Protein AF-A0A7C3H4D8-F1 (afdb_monomer)

Solvent-accessible surface area (backbone atoms only — not comparable to full-atom values): 10310 Å² total; per-residue (Å²): 133,86,79,56,62,69,58,54,51,60,65,48,48,57,59,51,50,53,50,53,49,52,60,70,49,48,75,64,67,75,45,87,69,59,72,75,51,67,73,43,58,84,49,48,64,56,55,54,34,52,52,49,30,53,51,19,56,78,72,43,35,39,56,58,28,53,51,31,50,51,50,50,51,48,49,49,46,44,53,57,52,59,70,67,57,92,62,98,51,63,53,67,61,52,50,53,52,58,57,54,47,52,62,52,52,51,52,50,48,67,74,46,79,92,54,45,49,90,36,76,71,29,50,51,50,55,52,50,51,50,49,52,53,47,52,50,55,51,43,60,76,54,74,52,67,70,60,53,47,63,77,61,55,70,88,74,86,56,80,73,65,78,78,53,92,68,87,60,99,80,81,81,132

Structure (mmCIF, N/CA/C/O backbone):
data_AF-A0A7C3H4D8-F1
#
_entry.id   AF-A0A7C3H4D8-F1
#
loop_
_atom_site.group_PDB
_atom_site.id
_atom_site.type_symbol
_atom_site.label_atom_id
_atom_site.label_alt_id
_atom_site.label_comp_id
_atom_site.label_asym_id
_atom_site.label_entity_id
_atom_site.label_seq_id
_atom_site.pdbx_PDB_ins_code
_atom_site.Cartn_x
_atom_site.Cartn_y
_atom_site.Cartn_z
_atom_site.occupancy
_atom_site.B_iso_or_equiv
_atom_site.auth_seq_id
_atom_site.auth_comp_id
_atom_site.auth_asym_id
_atom_site.auth_atom_id
_atom_site.pdbx_PDB_model_num
ATOM 1 N N . MET A 1 1 ? -15.630 2.954 -27.727 1.00 48.38 1 MET A N 1
ATOM 2 C CA . MET A 1 1 ? -14.414 2.255 -27.258 1.00 48.38 1 MET A CA 1
ATOM 3 C C . MET A 1 1 ? -14.491 0.828 -27.783 1.00 48.38 1 MET A C 1
ATOM 5 O O . MET A 1 1 ? -15.296 0.066 -27.272 1.00 48.38 1 MET A O 1
ATOM 9 N N . ASN A 1 2 ? -13.788 0.507 -28.876 1.00 51.34 2 ASN A N 1
ATOM 10 C CA . ASN A 1 2 ? -13.809 -0.843 -29.453 1.00 51.34 2 ASN A CA 1
ATOM 11 C C . ASN A 1 2 ? -12.969 -1.753 -28.550 1.00 51.34 2 ASN A C 1
ATOM 13 O O . ASN A 1 2 ? -11.761 -1.553 -28.426 1.00 51.34 2 ASN A O 1
ATOM 17 N N . LEU A 1 3 ? -13.617 -2.677 -27.845 1.00 63.66 3 LEU A N 1
ATOM 18 C CA . LEU A 1 3 ? -12.939 -3.607 -26.949 1.00 63.66 3 LEU A CA 1
ATOM 19 C C . LEU A 1 3 ? -12.272 -4.698 -27.791 1.00 63.66 3 LEU A C 1
ATOM 21 O O . LEU A 1 3 ? -12.929 -5.611 -28.284 1.00 63.66 3 LEU A O 1
ATOM 25 N N . ASP A 1 4 ? -10.954 -4.597 -27.954 1.00 81.69 4 ASP A N 1
ATOM 26 C CA . ASP A 1 4 ? -10.128 -5.652 -28.542 1.00 81.69 4 ASP A CA 1
ATOM 27 C C . ASP A 1 4 ? -10.126 -6.874 -27.611 1.00 81.69 4 ASP A C 1
ATOM 29 O O . ASP A 1 4 ? -9.346 -6.957 -26.658 1.00 81.69 4 ASP A O 1
ATOM 33 N N . ILE A 1 5 ? -10.991 -7.848 -27.895 1.00 81.81 5 ILE A N 1
ATOM 34 C CA . ILE A 1 5 ? -11.128 -9.093 -27.118 1.00 81.81 5 ILE A CA 1
ATOM 35 C C . ILE A 1 5 ? -9.772 -9.800 -26.961 1.00 81.81 5 ILE A C 1
ATOM 37 O O . ILE A 1 5 ? -9.460 -10.320 -25.894 1.00 81.81 5 ILE A O 1
ATOM 41 N N . ARG A 1 6 ? -8.908 -9.746 -27.984 1.00 80.25 6 ARG A N 1
ATOM 42 C CA . ARG A 1 6 ? -7.550 -10.316 -27.935 1.00 80.25 6 ARG A CA 1
ATOM 43 C C . ARG A 1 6 ? -6.669 -9.666 -26.865 1.00 80.25 6 ARG A C 1
ATOM 45 O O . ARG A 1 6 ? -5.934 -10.376 -26.187 1.00 80.25 6 ARG A O 1
ATOM 52 N N . LYS A 1 7 ? -6.770 -8.344 -26.681 1.00 78.88 7 LYS A N 1
ATOM 53 C CA . LYS A 1 7 ? -6.010 -7.614 -25.652 1.00 78.88 7 LYS A CA 1
ATOM 54 C C . LYS A 1 7 ? -6.513 -7.944 -24.251 1.00 78.88 7 LYS A C 1
ATOM 56 O O . LYS A 1 7 ? -5.702 -8.152 -23.352 1.00 78.88 7 LYS A O 1
ATOM 61 N N . LEU A 1 8 ? -7.832 -8.051 -24.080 1.00 79.38 8 LEU A N 1
ATOM 62 C CA . LEU A 1 8 ? -8.441 -8.492 -22.822 1.00 79.38 8 LEU A CA 1
ATOM 63 C C . LEU A 1 8 ? -7.975 -9.897 -22.441 1.00 79.38 8 LEU A C 1
ATOM 65 O O . LEU A 1 8 ? -7.524 -10.102 -21.320 1.00 79.38 8 LEU A O 1
ATOM 69 N N . VAL A 1 9 ? -8.007 -10.837 -23.389 1.00 82.06 9 VAL A N 1
ATOM 70 C CA . VAL A 1 9 ? -7.523 -12.205 -23.172 1.00 82.06 9 VAL A CA 1
ATOM 71 C C . VAL A 1 9 ? -6.034 -12.202 -22.816 1.00 82.06 9 VAL A C 1
ATOM 73 O O . VAL A 1 9 ? -5.661 -12.805 -21.816 1.00 82.06 9 VAL A O 1
ATOM 76 N N . SER A 1 10 ? -5.186 -11.459 -23.540 1.00 80.50 10 SER A N 1
ATOM 77 C CA . SER A 1 10 ? -3.757 -11.366 -23.196 1.00 80.50 10 SER A CA 1
ATOM 78 C C . SER A 1 10 ? -3.503 -10.763 -21.812 1.00 80.50 10 SER A C 1
ATOM 80 O O . SER A 1 10 ? -2.611 -11.222 -21.103 1.00 80.50 10 SER A O 1
ATOM 82 N N . ALA A 1 11 ? -4.312 -9.784 -21.399 1.00 82.31 11 ALA A N 1
ATOM 83 C CA . ALA A 1 11 ? -4.205 -9.170 -20.080 1.00 82.31 11 ALA A CA 1
ATOM 84 C C . ALA A 1 11 ? -4.682 -10.107 -18.957 1.00 82.31 11 ALA A C 1
ATOM 86 O O . ALA A 1 11 ? -4.203 -9.992 -17.832 1.00 82.31 11 ALA A O 1
ATOM 87 N N . LEU A 1 12 ? -5.591 -11.045 -19.253 1.00 87.25 12 LEU A N 1
ATOM 88 C CA . LEU A 1 12 ? -6.119 -12.013 -18.287 1.00 87.25 12 LEU A CA 1
ATOM 89 C C . LEU A 1 12 ? -5.243 -13.262 -18.132 1.00 87.25 12 LEU A C 1
ATOM 91 O O . LEU A 1 12 ? -5.247 -13.881 -17.068 1.00 87.25 12 LEU A O 1
ATOM 95 N N . ILE A 1 13 ? -4.491 -13.641 -19.170 1.00 90.00 13 ILE A N 1
ATOM 96 C CA . ILE A 1 13 ? -3.637 -14.839 -19.150 1.00 90.00 13 ILE A CA 1
ATOM 97 C C . ILE A 1 13 ? -2.584 -14.740 -18.044 1.00 90.00 13 ILE A C 1
ATOM 99 O O . ILE A 1 13 ? -2.407 -15.679 -17.277 1.00 90.00 13 ILE A O 1
ATOM 103 N N . LEU A 1 14 ? -1.915 -13.593 -17.912 1.00 84.62 14 LEU A N 1
ATOM 104 C CA . LEU A 1 14 ? -0.865 -13.422 -16.908 1.00 84.62 14 LEU A CA 1
ATOM 105 C C . LEU A 1 14 ? -1.372 -13.649 -15.463 1.00 84.62 14 LEU A C 1
ATOM 107 O O . LEU A 1 14 ? -0.813 -14.512 -14.783 1.00 84.62 14 LEU A O 1
ATOM 111 N N . PRO A 1 15 ? -2.425 -12.956 -14.973 1.00 87.00 15 PRO A N 1
ATOM 112 C CA . PRO A 1 15 ? -2.934 -13.178 -13.621 1.00 87.00 15 PRO A CA 1
ATOM 113 C C . PRO A 1 15 ? -3.534 -14.576 -13.432 1.00 87.00 15 PRO A C 1
ATOM 115 O O . PRO A 1 15 ? -3.359 -15.158 -12.366 1.00 87.00 15 PRO A O 1
ATOM 118 N N . THR A 1 16 ? -4.195 -15.154 -14.441 1.00 88.50 16 THR A N 1
ATOM 119 C CA . THR A 1 16 ? -4.754 -16.516 -14.322 1.00 88.50 16 THR A CA 1
ATOM 120 C C . THR A 1 16 ? -3.665 -17.578 -14.209 1.00 88.50 16 THR A C 1
ATOM 122 O O . THR A 1 16 ? -3.759 -18.451 -13.348 1.00 88.50 16 THR A O 1
ATOM 125 N N . VAL A 1 17 ? -2.594 -17.473 -14.999 1.00 91.69 17 VAL A N 1
ATOM 126 C CA . VAL A 1 17 ? -1.432 -18.367 -14.901 1.00 91.69 17 VAL A CA 1
ATOM 127 C C . VAL A 1 17 ? -0.743 -18.213 -13.544 1.00 91.69 17 VAL A C 1
ATOM 129 O O . VAL A 1 17 ? -0.463 -19.216 -12.892 1.00 91.69 17 VAL A O 1
ATOM 132 N N . LEU A 1 18 ? -0.529 -16.981 -13.072 1.00 87.62 18 LEU A N 1
ATOM 133 C CA . LEU A 1 18 ? 0.057 -16.711 -11.751 1.00 87.62 18 LEU A CA 1
ATOM 134 C C . LEU A 1 18 ? -0.775 -17.293 -10.602 1.00 87.62 18 LEU A C 1
ATOM 136 O O . LEU A 1 18 ? -0.214 -17.905 -9.691 1.00 87.62 18 LEU A O 1
ATOM 140 N N . LEU A 1 19 ? -2.102 -17.141 -10.650 1.00 87.75 19 LEU A N 1
ATOM 141 C CA . LEU A 1 19 ? -3.011 -17.697 -9.645 1.00 87.75 19 LEU A CA 1
ATOM 142 C C . LEU A 1 19 ? -3.032 -19.227 -9.694 1.00 87.75 19 LEU A C 1
ATOM 144 O O . LEU A 1 19 ? -2.971 -19.874 -8.650 1.00 87.75 19 LEU A O 1
ATOM 148 N N . SER A 1 20 ? -3.056 -19.809 -10.895 1.00 90.25 20 SER A N 1
ATOM 149 C CA . SER A 1 20 ? -3.020 -21.261 -11.074 1.00 90.25 20 SER A CA 1
ATOM 150 C C . SER A 1 20 ? -1.710 -21.863 -10.569 1.00 90.25 20 SER A C 1
ATOM 152 O O . SER A 1 20 ? -1.730 -22.898 -9.905 1.00 90.25 2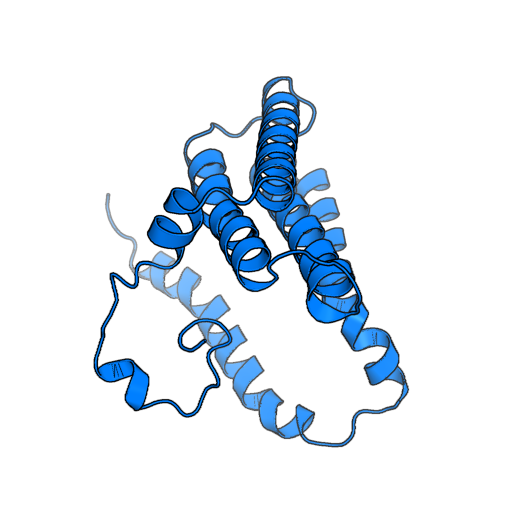0 SER A O 1
ATOM 154 N N . LEU A 1 21 ? -0.574 -21.216 -10.850 1.00 90.06 21 LEU A N 1
ATOM 155 C CA . LEU A 1 21 ? 0.725 -21.623 -10.318 1.00 90.06 21 LEU A CA 1
ATOM 156 C C . LEU A 1 21 ? 0.721 -21.526 -8.795 1.00 90.06 21 LEU A C 1
ATOM 158 O O . LEU A 1 21 ? 1.028 -22.506 -8.128 1.00 90.06 21 LEU A O 1
ATOM 162 N N . SER A 1 22 ? 0.294 -20.391 -8.241 1.00 84.62 22 SER A N 1
ATOM 163 C CA . SER A 1 22 ? 0.198 -20.206 -6.787 1.00 84.62 22 SER A CA 1
ATOM 164 C C . SER A 1 22 ? -0.607 -21.324 -6.122 1.00 84.62 22 SER A C 1
ATOM 166 O O . SER A 1 22 ? -0.138 -21.917 -5.155 1.00 84.62 22 SER A O 1
ATOM 168 N N . TYR A 1 23 ? -1.769 -21.676 -6.684 1.00 86.62 23 TYR A N 1
ATOM 169 C CA . TYR A 1 23 ? -2.596 -22.776 -6.190 1.00 86.62 23 TYR A CA 1
ATOM 170 C C . TYR A 1 23 ? -1.876 -24.131 -6.246 1.00 86.62 23 TYR A C 1
ATOM 172 O O . TYR A 1 23 ? -1.918 -24.893 -5.283 1.00 86.62 23 TYR A O 1
ATOM 180 N N . PHE A 1 24 ? -1.164 -24.416 -7.338 1.00 89.38 24 PHE A N 1
ATOM 181 C CA . PHE A 1 24 ? -0.398 -25.654 -7.494 1.00 89.38 24 PHE A CA 1
ATOM 182 C C . PHE A 1 24 ? 0.745 -25.790 -6.471 1.00 89.38 24 PHE A C 1
ATOM 184 O O . PHE A 1 24 ? 1.071 -26.898 -6.047 1.00 89.38 24 PHE A O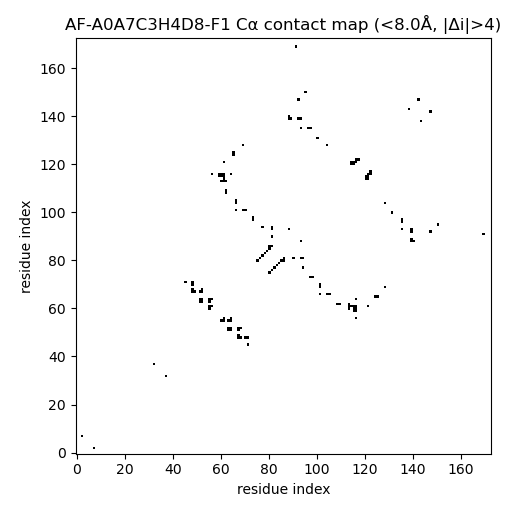 1
ATOM 191 N N . PHE A 1 25 ? 1.337 -24.671 -6.044 1.00 84.25 25 PHE A N 1
ATOM 192 C CA . PHE A 1 25 ? 2.414 -24.642 -5.051 1.00 84.25 25 PHE A CA 1
ATOM 193 C C . PHE A 1 25 ? 1.919 -24.655 -3.589 1.00 84.25 25 PHE A C 1
ATOM 195 O O . PHE A 1 25 ? 2.712 -24.951 -2.694 1.00 84.25 25 PHE A O 1
ATOM 202 N N . LEU A 1 26 ? 0.624 -24.427 -3.320 1.00 80.06 26 LEU A N 1
ATOM 203 C CA . LEU A 1 26 ? 0.059 -24.451 -1.956 1.00 80.06 26 LEU A CA 1
ATOM 204 C C . LEU A 1 26 ? 0.358 -25.736 -1.160 1.00 80.06 26 LEU A C 1
ATOM 206 O O . LEU A 1 26 ? 0.785 -25.619 -0.013 1.00 80.06 26 LEU A O 1
ATOM 210 N N . PRO A 1 27 ? 0.220 -26.958 -1.714 1.00 80.75 27 PRO A N 1
ATOM 211 C CA . PRO A 1 27 ? 0.504 -28.186 -0.966 1.00 80.75 27 PRO A CA 1
ATOM 212 C C . PRO A 1 27 ? 1.979 -28.330 -0.564 1.00 80.75 27 PRO A C 1
ATOM 214 O O . PRO A 1 27 ? 2.315 -29.081 0.349 1.00 80.75 27 PRO A O 1
ATOM 217 N N . GLN A 1 28 ? 2.883 -27.634 -1.259 1.00 74.88 28 GLN A N 1
ATOM 218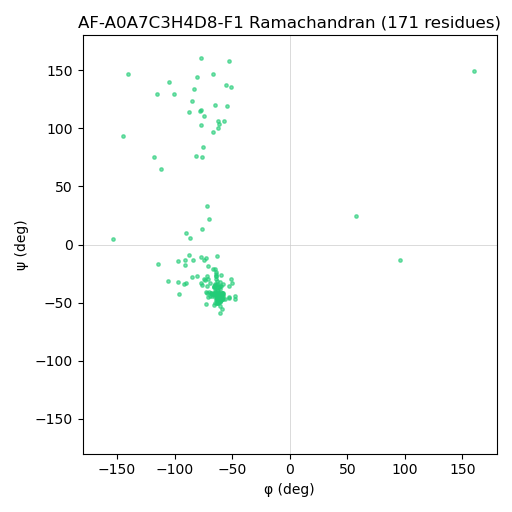 C CA . GLN A 1 28 ? 4.320 -27.678 -0.987 1.00 74.88 28 GLN A CA 1
ATOM 219 C C . GLN A 1 28 ? 4.692 -26.775 0.195 1.00 74.88 28 GLN A C 1
ATOM 221 O O . GLN A 1 28 ? 5.630 -27.096 0.919 1.00 74.88 28 GLN A O 1
ATOM 226 N N . LEU A 1 29 ? 3.907 -25.718 0.440 1.00 67.38 29 LEU A N 1
ATOM 227 C CA . LEU A 1 29 ? 4.018 -24.842 1.612 1.00 67.38 29 LEU A CA 1
ATOM 228 C C . LEU A 1 29 ? 3.560 -25.519 2.914 1.00 67.38 29 LEU A C 1
ATOM 230 O O . LEU A 1 29 ? 3.910 -25.055 3.991 1.00 67.38 29 LEU A O 1
ATOM 234 N N . SER A 1 30 ? 2.794 -26.616 2.842 1.00 67.06 30 SER A N 1
ATOM 235 C CA . SER A 1 30 ? 2.370 -27.384 4.026 1.00 67.06 30 SER A CA 1
ATOM 236 C C . SER A 1 30 ? 3.473 -28.276 4.606 1.00 67.06 30 SER A C 1
ATOM 238 O O . SER A 1 30 ? 3.304 -28.844 5.684 1.00 67.06 30 SER A O 1
ATOM 240 N N . LYS A 1 31 ? 4.593 -28.440 3.894 1.00 77.25 31 LYS A N 1
ATOM 241 C CA . LYS A 1 31 ? 5.770 -29.147 4.407 1.00 77.25 31 LYS A CA 1
ATOM 242 C C . LYS A 1 31 ? 6.559 -28.195 5.309 1.00 77.25 31 LYS A C 1
ATOM 244 O O . LYS A 1 31 ? 6.616 -27.011 4.987 1.00 77.25 31 LYS A O 1
ATOM 249 N N . PRO A 1 32 ? 7.183 -28.682 6.398 1.00 72.31 32 PRO A N 1
ATOM 250 C CA . PRO A 1 32 ? 8.022 -27.839 7.241 1.00 72.31 32 PRO A CA 1
ATOM 251 C C . PRO A 1 32 ? 9.087 -27.182 6.366 1.00 72.31 32 PRO A C 1
ATOM 253 O O . PRO A 1 32 ? 9.842 -27.872 5.670 1.00 72.31 32 PRO A O 1
ATOM 256 N N . LEU A 1 33 ? 9.078 -25.851 6.333 1.00 71.31 33 LEU A N 1
ATOM 257 C CA . LEU A 1 33 ? 10.002 -25.112 5.498 1.00 71.31 33 LEU A CA 1
ATOM 258 C C . LEU A 1 33 ? 11.433 -25.313 6.020 1.00 71.31 33 LEU A C 1
ATOM 260 O O . LEU A 1 33 ? 11.658 -25.446 7.224 1.00 71.31 33 LEU A O 1
ATOM 264 N N . PRO A 1 34 ? 12.433 -25.333 5.126 1.00 79.00 34 PRO A N 1
ATOM 265 C CA . PRO A 1 34 ? 13.821 -25.183 5.524 1.00 79.00 34 PRO A CA 1
ATOM 266 C C . PRO A 1 34 ? 13.979 -23.941 6.407 1.00 79.00 34 PRO A C 1
ATOM 268 O O . PRO A 1 34 ? 13.497 -22.871 6.041 1.00 79.00 34 PRO A O 1
ATOM 271 N N . HIS A 1 35 ? 14.722 -24.055 7.510 1.00 75.12 35 HIS A N 1
ATOM 272 C CA . HIS A 1 35 ? 14.928 -22.970 8.482 1.00 75.12 35 HIS A CA 1
ATOM 273 C C . HIS A 1 35 ? 15.390 -21.640 7.845 1.00 75.12 35 HIS A C 1
ATOM 275 O O . HIS A 1 35 ? 15.056 -20.558 8.319 1.00 75.12 35 HIS A O 1
ATOM 281 N N . ALA A 1 36 ? 16.114 -21.710 6.722 1.00 74.81 36 ALA A N 1
ATOM 282 C CA . ALA A 1 36 ? 16.522 -20.539 5.948 1.00 74.81 36 ALA A CA 1
ATOM 283 C C . ALA A 1 36 ? 15.339 -19.737 5.366 1.00 74.81 36 ALA A C 1
ATOM 285 O O . ALA A 1 36 ? 15.420 -18.515 5.284 1.00 74.81 36 ALA A O 1
ATOM 286 N N . LEU A 1 37 ? 14.248 -20.396 4.960 1.00 77.31 37 LEU A N 1
ATOM 287 C CA . LEU A 1 37 ? 13.069 -19.725 4.407 1.00 77.31 37 LEU A CA 1
ATOM 288 C C . LEU A 1 37 ? 12.205 -19.080 5.495 1.00 77.31 37 LEU A C 1
ATOM 290 O O . LEU A 1 37 ? 11.672 -17.998 5.255 1.00 77.31 37 LEU A O 1
ATOM 294 N N . ASP A 1 38 ? 12.133 -19.672 6.688 1.00 77.12 38 ASP A N 1
ATOM 295 C CA . ASP A 1 38 ? 11.411 -19.089 7.830 1.00 77.12 38 ASP A CA 1
ATOM 296 C C . ASP A 1 38 ? 11.987 -17.728 8.241 1.00 77.12 38 ASP A C 1
ATOM 298 O O . ASP A 1 38 ? 11.243 -16.811 8.584 1.00 77.12 38 ASP A O 1
ATOM 302 N N . LEU A 1 39 ? 13.309 -17.560 8.134 1.00 80.75 39 LEU A N 1
ATOM 303 C CA . LEU A 1 39 ? 13.977 -16.284 8.404 1.00 80.75 39 LEU A CA 1
ATOM 304 C C . LEU A 1 39 ? 13.690 -15.218 7.336 1.00 80.75 39 LEU A C 1
ATOM 306 O O . LEU A 1 39 ? 13.709 -14.030 7.643 1.00 80.75 39 LEU A O 1
ATOM 310 N N . ILE A 1 40 ? 13.444 -15.618 6.086 1.00 81.50 40 ILE A N 1
ATOM 311 C CA . ILE A 1 40 ? 13.303 -14.701 4.941 1.00 81.50 40 ILE A CA 1
ATOM 312 C C . ILE A 1 40 ? 11.843 -14.300 4.711 1.00 81.50 40 ILE A C 1
ATOM 314 O O . ILE A 1 40 ? 11.572 -13.169 4.302 1.00 81.50 40 ILE A O 1
ATOM 318 N N . LEU A 1 41 ? 10.900 -15.204 4.981 1.00 81.62 41 LEU A N 1
ATOM 319 C CA . LEU A 1 41 ? 9.467 -15.025 4.737 1.00 81.62 41 LEU A CA 1
ATOM 320 C C . LEU A 1 41 ? 8.898 -13.684 5.242 1.00 81.62 41 LEU A C 1
ATOM 322 O O . LEU A 1 41 ? 8.229 -13.009 4.455 1.00 81.62 41 LEU A O 1
ATOM 326 N N . PRO A 1 42 ? 9.192 -13.225 6.476 1.00 81.62 42 PRO A N 1
ATOM 327 C CA . PRO A 1 42 ? 8.682 -11.946 6.982 1.00 81.62 42 PRO A CA 1
ATOM 328 C C . PRO A 1 42 ? 9.181 -10.721 6.200 1.00 81.62 42 PRO A C 1
ATOM 330 O O . PRO A 1 42 ? 8.517 -9.680 6.174 1.00 81.62 42 PRO A O 1
ATOM 333 N N . TYR A 1 43 ? 10.347 -10.836 5.555 1.00 84.88 43 TYR A N 1
ATOM 334 C CA . TYR A 1 43 ? 10.989 -9.760 4.796 1.00 84.88 43 TYR A CA 1
ATOM 335 C C . TYR A 1 43 ? 10.596 -9.737 3.317 1.00 84.88 43 TYR A C 1
ATOM 337 O O . TYR A 1 43 ? 10.837 -8.745 2.628 1.00 84.88 43 TYR A O 1
ATOM 345 N N . LEU A 1 44 ? 9.963 -10.798 2.819 1.00 86.62 44 LEU A N 1
ATOM 346 C CA . LEU A 1 44 ? 9.603 -10.943 1.411 1.00 86.62 44 LEU A CA 1
ATOM 347 C C . LEU A 1 44 ? 8.707 -9.797 0.890 1.00 86.62 44 LEU A C 1
ATOM 349 O O . LEU A 1 44 ? 9.009 -9.265 -0.183 1.00 86.62 44 LEU A O 1
ATOM 353 N N . PRO A 1 45 ? 7.690 -9.313 1.636 1.00 88.44 45 PRO A N 1
ATOM 354 C CA . PRO A 1 45 ? 6.906 -8.149 1.217 1.00 88.44 45 PRO A CA 1
ATOM 355 C C . PRO A 1 45 ? 7.751 -6.880 1.053 1.00 88.44 45 PRO A C 1
ATOM 357 O O . PRO A 1 45 ? 7.561 -6.140 0.090 1.00 88.44 45 PRO A O 1
ATOM 360 N N . PHE A 1 46 ? 8.738 -6.653 1.927 1.00 88.38 46 PHE A N 1
ATOM 361 C CA . PHE A 1 46 ? 9.640 -5.504 1.806 1.00 88.38 46 PHE A CA 1
ATOM 362 C C . PHE A 1 46 ? 10.492 -5.574 0.544 1.00 88.38 46 PHE A C 1
ATOM 364 O O . PHE A 1 46 ? 10.656 -4.562 -0.132 1.00 88.38 46 PHE A O 1
ATOM 371 N N . ILE A 1 47 ? 10.994 -6.761 0.192 1.00 89.75 47 ILE A N 1
ATOM 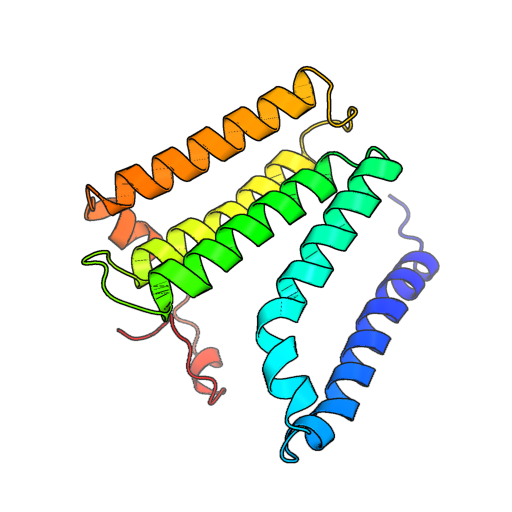372 C CA . ILE A 1 47 ? 11.759 -6.958 -1.045 1.00 89.75 47 ILE A CA 1
ATOM 373 C C . ILE A 1 47 ? 10.889 -6.595 -2.256 1.00 89.75 47 ILE A C 1
ATOM 375 O O . ILE A 1 47 ? 11.334 -5.853 -3.133 1.00 89.75 47 ILE A O 1
ATOM 379 N N . ILE A 1 48 ? 9.631 -7.042 -2.287 1.00 91.00 48 ILE A N 1
ATOM 380 C CA . ILE A 1 48 ? 8.690 -6.723 -3.372 1.00 91.00 48 ILE A CA 1
ATOM 381 C C . ILE A 1 48 ? 8.402 -5.218 -3.434 1.00 91.00 48 ILE A C 1
ATOM 383 O O . ILE A 1 48 ? 8.442 -4.626 -4.511 1.00 91.00 48 ILE A O 1
ATOM 387 N N . PHE A 1 49 ? 8.137 -4.568 -2.300 1.00 92.06 49 PHE A N 1
ATOM 388 C CA . PHE A 1 49 ? 7.817 -3.141 -2.307 1.00 92.06 49 PHE A CA 1
ATOM 389 C C . PHE A 1 49 ? 9.016 -2.275 -2.689 1.00 92.06 49 PHE A C 1
ATOM 391 O O . PHE A 1 49 ? 8.867 -1.355 -3.491 1.00 92.06 49 PHE A O 1
ATOM 398 N N . ILE A 1 50 ? 10.211 -2.584 -2.180 1.00 91.62 50 ILE A N 1
ATOM 399 C CA . ILE A 1 50 ? 11.439 -1.848 -2.508 1.00 91.62 50 ILE A CA 1
ATOM 400 C C . ILE A 1 50 ? 11.788 -2.028 -3.986 1.00 91.62 50 ILE A C 1
ATOM 402 O O . ILE A 1 50 ? 12.075 -1.049 -4.672 1.00 91.62 50 ILE A O 1
ATOM 406 N N . THR A 1 51 ? 11.723 -3.255 -4.506 1.00 92.75 51 THR A N 1
ATOM 407 C CA . THR A 1 51 ? 11.963 -3.501 -5.937 1.00 92.75 51 THR A CA 1
ATOM 408 C C . THR A 1 51 ? 10.937 -2.772 -6.801 1.00 92.75 51 THR A C 1
ATOM 410 O O . THR A 1 51 ? 11.327 -2.098 -7.752 1.00 92.75 51 THR A O 1
ATOM 413 N N . GLY A 1 52 ? 9.654 -2.801 -6.426 1.00 91.25 52 GLY A N 1
ATOM 414 C CA . GLY A 1 52 ? 8.591 -2.039 -7.080 1.00 91.25 52 GLY A CA 1
ATOM 415 C C . GLY A 1 52 ? 8.841 -0.529 -7.078 1.00 91.25 52 GLY A C 1
ATOM 416 O O . GLY A 1 52 ? 8.676 0.123 -8.111 1.00 91.25 52 GLY A O 1
ATOM 417 N N . MET A 1 53 ? 9.308 0.035 -5.961 1.00 90.31 53 MET A N 1
ATOM 418 C CA . MET A 1 53 ? 9.702 1.445 -5.867 1.00 90.31 53 MET A CA 1
ATOM 419 C C . MET A 1 53 ? 10.879 1.787 -6.777 1.00 90.31 53 MET A C 1
ATOM 421 O O . MET A 1 53 ? 10.806 2.778 -7.498 1.00 90.31 53 MET A O 1
ATOM 425 N N . ILE A 1 54 ? 11.947 0.982 -6.762 1.00 91.94 54 ILE A N 1
ATOM 426 C CA . ILE A 1 54 ? 13.135 1.194 -7.604 1.00 91.94 54 ILE A CA 1
ATOM 427 C C . ILE A 1 54 ? 12.739 1.161 -9.080 1.00 91.94 54 ILE A C 1
ATOM 429 O O . ILE A 1 54 ? 13.111 2.048 -9.844 1.00 91.94 54 ILE A O 1
ATOM 433 N N . LEU A 1 55 ? 11.935 0.174 -9.476 1.00 90.00 55 LEU A N 1
ATOM 434 C CA . LEU A 1 55 ? 11.462 0.043 -10.849 1.00 90.00 55 LEU A CA 1
ATOM 435 C C . LEU A 1 55 ? 10.596 1.243 -11.250 1.00 90.00 55 LEU A C 1
ATOM 437 O O . LEU A 1 55 ? 10.821 1.857 -12.291 1.00 90.00 55 LEU A O 1
ATOM 441 N N . SER A 1 56 ? 9.666 1.636 -10.378 1.00 88.94 56 SER A N 1
ATOM 442 C CA . SER A 1 56 ? 8.822 2.817 -10.583 1.00 88.94 56 SER A CA 1
ATOM 443 C C . SER A 1 56 ? 9.655 4.094 -10.703 1.00 88.94 56 SER A C 1
ATOM 445 O O . SER A 1 56 ? 9.331 4.970 -11.500 1.00 88.94 56 SER A O 1
ATOM 447 N N . TRP A 1 57 ? 10.753 4.192 -9.950 1.00 86.56 57 TRP A N 1
ATOM 448 C CA . TRP A 1 57 ? 11.690 5.306 -10.026 1.00 86.56 57 TRP A CA 1
ATOM 449 C C . TRP A 1 57 ? 12.404 5.371 -11.376 1.00 86.56 57 TRP A C 1
ATOM 451 O O . TRP A 1 57 ? 12.381 6.414 -12.027 1.00 86.56 57 TRP A O 1
ATOM 461 N N . ILE A 1 58 ? 12.973 4.250 -11.828 1.00 87.94 58 ILE A N 1
ATOM 462 C CA . ILE A 1 58 ? 13.691 4.144 -13.109 1.00 87.94 58 ILE A CA 1
ATOM 463 C C . ILE A 1 58 ? 12.776 4.518 -14.281 1.00 87.94 58 ILE A C 1
ATOM 465 O O . ILE A 1 58 ? 13.160 5.286 -15.164 1.00 87.94 58 ILE A O 1
ATOM 469 N N . PHE A 1 59 ? 11.537 4.031 -14.267 1.00 85.75 59 PHE A N 1
ATOM 470 C CA . PHE A 1 59 ? 10.564 4.303 -15.322 1.00 85.75 59 PHE A CA 1
ATOM 471 C C . PHE A 1 59 ? 9.766 5.605 -15.121 1.00 85.75 59 PHE A C 1
ATOM 473 O O . PHE A 1 59 ? 8.873 5.901 -15.908 1.00 85.75 59 PHE A O 1
ATOM 480 N N . HIS A 1 60 ? 10.091 6.414 -14.103 1.00 81.75 60 HIS A N 1
ATOM 481 C CA . HIS A 1 60 ? 9.416 7.686 -13.792 1.00 81.75 60 HIS A CA 1
ATOM 482 C C . HIS A 1 60 ? 7.899 7.553 -13.536 1.00 81.75 60 HIS A C 1
ATOM 484 O O . HIS A 1 60 ? 7.129 8.515 -13.643 1.00 81.75 60 HIS A O 1
ATOM 490 N N . HIS A 1 61 ? 7.490 6.361 -13.119 1.00 83.06 61 HIS A N 1
ATOM 491 C CA . HIS A 1 61 ? 6.134 5.925 -12.831 1.00 83.06 61 HIS A CA 1
ATOM 492 C C . HIS A 1 61 ? 5.709 6.387 -11.426 1.00 83.06 61 HIS A C 1
ATOM 494 O O . HIS A 1 61 ? 5.702 5.653 -10.437 1.00 83.06 61 HIS A O 1
ATOM 500 N N . SER A 1 62 ? 5.381 7.681 -11.315 1.00 81.62 62 SER A N 1
ATOM 501 C CA . SER A 1 62 ? 5.049 8.319 -10.030 1.00 81.62 62 SER A CA 1
ATOM 502 C C . SER A 1 62 ? 3.790 7.774 -9.358 1.00 81.62 62 SER A C 1
ATOM 504 O O . SER A 1 62 ? 3.650 7.911 -8.141 1.00 81.62 62 SER A O 1
ATOM 506 N N . ARG A 1 63 ? 2.872 7.176 -10.121 1.00 82.75 63 ARG A N 1
ATOM 507 C CA . ARG A 1 63 ? 1.635 6.597 -9.584 1.00 82.75 63 ARG A CA 1
ATOM 508 C C . ARG A 1 63 ? 1.944 5.315 -8.823 1.00 82.75 63 ARG A C 1
ATOM 510 O O . ARG A 1 63 ? 1.563 5.192 -7.664 1.00 82.75 63 ARG A O 1
ATOM 517 N N . GLU A 1 64 ? 2.675 4.409 -9.459 1.00 87.31 64 GLU A N 1
ATOM 518 C CA . GLU A 1 64 ? 3.089 3.128 -8.901 1.00 87.31 64 GLU A CA 1
ATOM 519 C C . GLU A 1 64 ? 4.003 3.325 -7.693 1.00 87.31 64 GLU A C 1
ATOM 521 O O . GLU A 1 64 ? 3.781 2.706 -6.656 1.00 87.31 64 GLU A O 1
ATOM 526 N N . PHE A 1 65 ? 4.949 4.269 -7.771 1.00 88.38 65 PHE A N 1
ATOM 527 C CA . PHE A 1 65 ? 5.823 4.596 -6.643 1.00 88.38 65 PHE A CA 1
ATOM 528 C C . PHE A 1 65 ? 5.028 4.981 -5.387 1.00 88.38 65 PHE A C 1
ATOM 530 O O . PHE A 1 65 ? 5.297 4.477 -4.298 1.00 88.38 65 PHE A O 1
ATOM 537 N N . ASN A 1 66 ? 4.023 5.851 -5.536 1.00 86.38 66 ASN A N 1
ATOM 538 C CA . ASN A 1 66 ? 3.195 6.304 -4.418 1.00 86.38 66 ASN A CA 1
ATOM 539 C C . ASN A 1 66 ? 2.366 5.154 -3.815 1.00 86.38 66 ASN A C 1
ATOM 541 O O . ASN A 1 66 ? 2.199 5.075 -2.601 1.00 86.38 66 ASN A O 1
ATOM 545 N N . LEU A 1 67 ? 1.885 4.230 -4.655 1.00 89.75 67 LEU A N 1
ATOM 546 C CA . LEU A 1 67 ? 1.168 3.038 -4.199 1.00 89.75 67 LEU A CA 1
ATOM 547 C C . LEU A 1 67 ? 2.083 2.071 -3.443 1.00 89.75 67 LEU A C 1
ATOM 549 O O . LEU A 1 67 ? 1.699 1.601 -2.375 1.00 89.75 67 LEU A O 1
ATOM 553 N N . PHE A 1 68 ? 3.296 1.811 -3.940 1.00 91.38 68 PHE A N 1
ATOM 554 C CA . PHE A 1 68 ? 4.269 0.994 -3.212 1.00 91.38 68 PHE A CA 1
ATOM 555 C C . PHE A 1 68 ? 4.676 1.642 -1.886 1.00 91.38 68 PHE A C 1
ATOM 557 O O . PHE A 1 68 ? 4.823 0.943 -0.890 1.00 91.38 68 PHE A O 1
ATOM 564 N N . LEU A 1 69 ? 4.800 2.972 -1.838 1.00 90.69 69 LEU A N 1
ATOM 565 C CA . LEU A 1 69 ? 5.078 3.707 -0.602 1.00 90.69 69 LEU A CA 1
ATOM 566 C C . LEU A 1 69 ? 3.960 3.567 0.419 1.00 90.69 69 LEU A C 1
ATOM 568 O O . LEU A 1 69 ? 4.230 3.231 1.572 1.00 90.69 69 LEU A O 1
ATOM 572 N N . LEU A 1 70 ? 2.715 3.736 -0.015 1.00 91.56 70 LEU A N 1
ATOM 573 C CA . LEU A 1 70 ? 1.560 3.501 0.836 1.00 91.56 70 LEU A CA 1
ATOM 574 C C . LEU A 1 70 ? 1.527 2.057 1.360 1.00 91.56 70 LEU A C 1
ATOM 576 O O . LEU A 1 70 ? 1.346 1.853 2.557 1.00 91.56 70 LEU A O 1
ATOM 580 N N . LEU A 1 71 ? 1.734 1.064 0.490 1.00 91.25 71 LEU A N 1
ATOM 581 C CA . LEU A 1 71 ? 1.733 -0.354 0.865 1.00 91.25 71 LEU A CA 1
ATOM 582 C C . LEU A 1 71 ? 2.830 -0.689 1.879 1.00 91.25 71 LEU A C 1
ATOM 584 O O . LEU A 1 71 ? 2.559 -1.397 2.846 1.00 91.25 71 LEU A O 1
ATOM 588 N N . THR A 1 72 ? 4.034 -0.137 1.712 1.00 91.75 72 THR A N 1
ATOM 589 C CA . THR A 1 72 ? 5.122 -0.286 2.688 1.00 91.75 72 THR A CA 1
ATOM 590 C C . THR A 1 72 ? 4.725 0.270 4.050 1.00 91.75 72 THR A C 1
ATOM 592 O O . THR A 1 72 ? 4.928 -0.398 5.061 1.00 91.75 72 THR A O 1
ATOM 595 N N . ILE A 1 73 ? 4.136 1.469 4.092 1.00 90.25 73 ILE A N 1
ATOM 596 C CA . ILE A 1 73 ? 3.712 2.099 5.349 1.00 90.25 73 ILE A CA 1
ATOM 597 C C . ILE A 1 73 ? 2.619 1.267 6.016 1.00 90.25 73 ILE A C 1
ATOM 599 O O . ILE A 1 73 ? 2.748 0.940 7.191 1.00 90.25 73 ILE A O 1
ATOM 603 N N . ILE A 1 74 ? 1.596 0.857 5.263 1.00 89.69 74 ILE A N 1
ATOM 604 C CA . ILE A 1 74 ? 0.514 0.003 5.764 1.00 89.69 74 ILE A CA 1
ATOM 605 C C . ILE A 1 74 ? 1.084 -1.306 6.318 1.00 89.69 74 ILE A C 1
ATOM 607 O O . ILE A 1 74 ? 0.741 -1.689 7.431 1.00 89.69 74 ILE A O 1
ATOM 611 N N . TYR A 1 75 ? 1.989 -1.971 5.597 1.00 89.00 75 TYR A N 1
ATOM 612 C CA . TYR A 1 75 ? 2.590 -3.224 6.055 1.00 89.00 75 TYR A CA 1
ATOM 613 C C . TYR A 1 75 ? 3.407 -3.047 7.340 1.00 89.00 75 TYR A C 1
ATOM 615 O O . TYR A 1 75 ? 3.263 -3.847 8.260 1.00 89.00 75 TYR A O 1
ATOM 623 N N . ILE A 1 76 ? 4.209 -1.980 7.446 1.00 87.56 76 ILE A N 1
ATOM 624 C CA . ILE A 1 76 ? 4.943 -1.654 8.680 1.00 87.56 76 ILE A CA 1
ATOM 625 C C . ILE A 1 76 ? 3.967 -1.386 9.827 1.00 87.56 76 ILE A C 1
ATOM 627 O O . ILE A 1 76 ? 4.165 -1.908 10.923 1.00 87.56 76 ILE A O 1
ATOM 631 N N . SER A 1 77 ? 2.917 -0.597 9.583 1.00 84.12 77 SER A N 1
ATOM 632 C CA . SER A 1 77 ? 1.883 -0.296 10.573 1.00 84.12 77 SER A CA 1
ATOM 633 C C . SER A 1 77 ? 1.179 -1.564 11.054 1.00 84.12 77 SER A C 1
ATOM 635 O O . SER A 1 77 ? 1.065 -1.771 12.258 1.00 84.12 77 SER A O 1
ATOM 637 N N . LEU A 1 78 ? 0.771 -2.458 10.152 1.00 83.19 78 LEU A N 1
ATOM 638 C CA . LEU A 1 78 ? 0.131 -3.715 10.540 1.00 83.19 78 LEU A CA 1
ATOM 639 C C . LEU A 1 78 ? 1.097 -4.630 11.293 1.00 83.19 78 LEU A C 1
ATOM 641 O O . LEU A 1 78 ? 0.785 -5.068 12.397 1.00 83.19 78 LEU A O 1
ATOM 645 N N . SER A 1 79 ? 2.273 -4.883 10.716 1.00 81.50 79 SER A N 1
ATOM 646 C CA . SER A 1 79 ? 3.242 -5.827 11.266 1.00 81.50 79 SER A CA 1
ATOM 647 C C . SER A 1 79 ? 3.757 -5.378 12.627 1.00 81.50 79 SER A C 1
ATOM 649 O O . SER A 1 79 ? 3.706 -6.172 13.551 1.00 81.50 79 SER A O 1
ATOM 651 N N . LYS A 1 80 ? 4.213 -4.128 12.779 1.00 77.44 80 LYS A N 1
ATOM 652 C CA . LYS A 1 80 ? 4.874 -3.678 14.016 1.00 77.44 80 LYS A CA 1
ATOM 653 C C . LYS A 1 80 ? 3.932 -3.095 15.061 1.00 77.44 80 LYS A C 1
ATOM 655 O O . LYS A 1 80 ? 4.219 -3.205 16.245 1.00 77.44 80 LYS A O 1
ATOM 660 N N . TYR A 1 81 ? 2.855 -2.430 14.642 1.00 70.94 81 TYR A N 1
ATOM 661 C CA . TYR A 1 81 ? 2.020 -1.651 15.563 1.00 70.94 81 TYR A CA 1
ATOM 662 C C . TYR A 1 81 ? 0.684 -2.322 15.887 1.00 70.94 81 TYR A C 1
ATOM 664 O O . TYR A 1 81 ? 0.177 -2.138 16.990 1.00 70.94 81 TYR A O 1
ATOM 672 N N . ILE A 1 82 ? 0.108 -3.086 14.952 1.00 72.81 82 ILE A N 1
ATOM 673 C CA . ILE A 1 82 ? -1.202 -3.728 15.145 1.00 72.81 82 ILE A CA 1
ATOM 674 C C . ILE A 1 82 ? -1.045 -5.176 15.628 1.00 72.81 82 ILE A C 1
ATOM 676 O O . ILE A 1 82 ? -1.783 -5.593 16.517 1.00 72.81 82 ILE A O 1
ATOM 680 N N . TRP A 1 83 ? -0.109 -5.944 15.061 1.00 70.56 83 TRP A N 1
ATOM 681 C CA . TRP A 1 83 ? 0.019 -7.379 15.348 1.00 70.56 83 TRP A CA 1
ATOM 682 C C . TRP A 1 83 ? 1.066 -7.731 16.411 1.00 70.56 83 TRP A C 1
ATOM 684 O O . TRP A 1 83 ? 0.855 -8.699 17.136 1.00 70.56 83 TRP A O 1
ATOM 694 N N . ASP A 1 84 ? 2.159 -6.969 16.528 1.00 65.31 84 ASP A N 1
ATOM 695 C CA . ASP A 1 84 ? 3.342 -7.425 17.277 1.00 65.31 84 ASP A CA 1
ATOM 696 C C . ASP A 1 84 ? 3.453 -6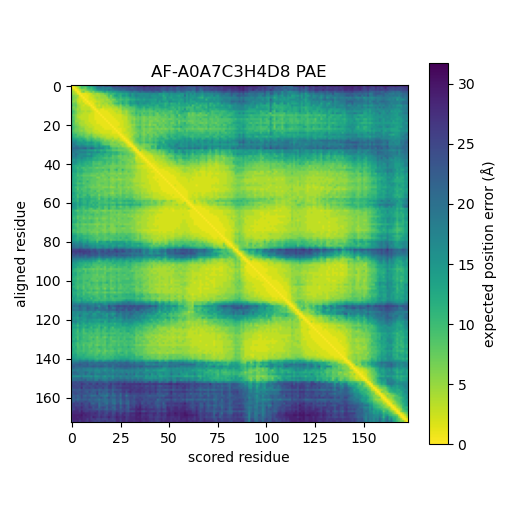.938 18.733 1.00 65.31 84 ASP A C 1
ATOM 698 O O . ASP A 1 84 ? 4.239 -7.542 19.443 1.00 65.31 84 ASP A O 1
ATOM 702 N N . THR A 1 85 ? 2.705 -5.925 19.230 1.00 53.25 85 THR A N 1
ATOM 703 C CA . THR A 1 85 ? 2.395 -5.682 20.680 1.00 53.25 85 THR A CA 1
ATOM 704 C C . THR A 1 85 ? 1.943 -4.247 21.032 1.00 53.25 85 THR A C 1
ATOM 706 O O . THR A 1 85 ? 2.437 -3.253 20.509 1.00 53.25 85 THR A O 1
ATOM 709 N N . GLY A 1 86 ? 1.087 -4.136 22.063 1.00 53.47 86 GLY A N 1
ATOM 710 C CA . GLY A 1 86 ? 1.278 -3.176 23.171 1.00 53.47 86 GLY A CA 1
ATOM 711 C C . GLY A 1 86 ? 0.582 -1.810 23.126 1.00 53.47 86 GLY A C 1
ATOM 712 O O . GLY A 1 86 ? 0.518 -1.140 24.159 1.00 53.47 86 GLY A O 1
ATOM 713 N N . LEU A 1 87 ? 0.036 -1.376 21.991 1.00 53.62 87 LEU A N 1
ATOM 714 C CA . LEU A 1 87 ? -0.649 -0.082 21.920 1.00 53.62 87 LEU A CA 1
ATOM 715 C C . LEU A 1 87 ? -2.101 -0.169 22.409 1.00 53.62 87 LEU A C 1
ATOM 717 O O . LEU A 1 87 ? -2.860 -1.032 21.980 1.00 53.62 87 LEU A O 1
ATOM 721 N N . LYS A 1 88 ? -2.516 0.783 23.260 1.00 59.78 88 LYS A N 1
ATOM 722 C CA . LYS A 1 88 ? -3.919 1.003 23.687 1.00 59.78 88 LYS A CA 1
ATOM 723 C C . LYS A 1 88 ? -4.787 1.597 22.566 1.00 59.78 88 LYS A C 1
ATOM 725 O O . LYS A 1 88 ? -5.646 2.437 22.816 1.00 59.78 88 LYS A O 1
ATOM 730 N N . VAL A 1 89 ? -4.506 1.237 21.323 1.00 64.69 89 VAL A N 1
ATOM 731 C CA . VAL A 1 89 ? -5.203 1.756 20.153 1.00 64.69 89 VAL A CA 1
ATOM 732 C C . VAL A 1 89 ? -6.138 0.666 19.657 1.00 64.69 89 VAL A C 1
ATOM 734 O O . VAL A 1 89 ? -5.788 -0.512 19.664 1.00 64.69 89 VAL A O 1
ATOM 737 N N . ASP A 1 90 ? -7.337 1.062 19.244 1.00 74.81 90 ASP A N 1
ATOM 738 C CA . ASP A 1 90 ? -8.308 0.163 18.634 1.00 74.81 90 ASP A CA 1
ATOM 739 C C . ASP A 1 90 ? -7.734 -0.396 17.319 1.00 74.81 90 ASP A C 1
ATOM 741 O O . ASP A 1 90 ? -7.697 0.279 16.286 1.00 74.81 90 ASP A O 1
ATOM 745 N N . SER A 1 91 ? -7.229 -1.629 17.384 1.00 74.81 91 SER A N 1
ATOM 746 C CA . SER A 1 91 ? -6.566 -2.329 16.281 1.00 74.81 91 SER A CA 1
ATOM 747 C C . SER A 1 91 ? -7.486 -2.508 15.074 1.00 74.81 91 SER A C 1
ATOM 749 O O . SER A 1 91 ? -7.025 -2.446 13.932 1.00 74.81 91 SER A O 1
ATOM 751 N N . GLN A 1 92 ? -8.790 -2.663 15.312 1.00 74.69 92 GLN A N 1
ATOM 752 C CA . GLN A 1 92 ? -9.799 -2.796 14.268 1.00 74.69 92 GLN A CA 1
ATOM 753 C C . GLN A 1 92 ? -10.012 -1.467 13.543 1.00 74.69 92 GLN A C 1
ATOM 755 O O . GLN A 1 92 ? -10.019 -1.427 12.311 1.00 74.69 92 GLN A O 1
ATOM 760 N N . LEU A 1 93 ? -10.126 -0.367 14.290 1.00 76.81 93 LEU A N 1
ATOM 761 C CA . LEU A 1 93 ? -10.259 0.967 13.705 1.00 76.81 93 LEU A CA 1
ATOM 762 C C . LEU A 1 93 ? -8.994 1.372 12.930 1.00 76.81 93 LEU A C 1
ATOM 764 O O . LEU A 1 93 ? -9.100 1.900 11.823 1.00 76.81 93 LEU A O 1
ATOM 768 N N . ALA A 1 94 ? -7.805 1.056 13.456 1.00 80.38 94 ALA A N 1
ATOM 769 C CA . ALA A 1 94 ? -6.528 1.280 12.773 1.00 80.38 94 ALA A CA 1
ATOM 770 C C . ALA A 1 94 ? -6.451 0.530 11.444 1.00 80.38 94 ALA A C 1
ATOM 772 O O . ALA A 1 94 ? -6.110 1.116 10.414 1.00 80.38 94 ALA A O 1
ATOM 773 N N . TYR A 1 95 ? -6.812 -0.753 11.454 1.00 81.38 95 TYR A N 1
ATOM 774 C CA . TYR A 1 95 ? -6.838 -1.570 10.250 1.00 81.38 95 TYR A CA 1
ATOM 775 C C . TYR A 1 95 ? -7.816 -1.006 9.208 1.00 81.38 95 TYR A C 1
ATOM 777 O O . TYR A 1 95 ? -7.437 -0.814 8.053 1.00 81.38 95 TYR A O 1
ATOM 785 N N . LEU A 1 96 ? -9.053 -0.694 9.614 1.00 82.19 96 LEU A N 1
ATOM 786 C CA . LEU A 1 96 ? -10.089 -0.158 8.725 1.00 82.19 96 LEU A CA 1
ATOM 787 C C . LEU A 1 96 ? -9.665 1.154 8.067 1.00 82.19 96 LEU A C 1
ATOM 789 O O . LEU A 1 96 ? -9.813 1.310 6.854 1.00 82.19 96 LEU A O 1
ATOM 793 N N . LEU A 1 97 ? -9.106 2.074 8.856 1.00 83.88 97 LEU A N 1
ATOM 794 C CA . LEU A 1 97 ? -8.602 3.339 8.342 1.00 83.88 97 LEU A CA 1
ATOM 795 C C . LEU A 1 97 ? -7.495 3.104 7.318 1.00 83.88 97 LEU A C 1
ATOM 797 O O . LEU A 1 97 ? -7.626 3.583 6.197 1.00 83.88 97 LEU A O 1
ATOM 801 N N . LEU A 1 98 ? -6.459 2.330 7.664 1.00 86.56 98 LEU A N 1
ATOM 802 C CA . LEU A 1 98 ? -5.315 2.061 6.785 1.00 86.56 98 LEU A CA 1
ATOM 803 C C . LEU A 1 98 ? -5.728 1.398 5.467 1.00 86.56 98 LEU A C 1
ATOM 805 O O . LEU A 1 98 ? -5.274 1.814 4.400 1.00 86.56 98 LEU A O 1
ATOM 809 N N . VAL A 1 99 ? -6.620 0.408 5.520 1.00 85.75 99 VAL A N 1
ATOM 810 C CA . VAL A 1 99 ? -7.121 -0.267 4.316 1.00 85.75 99 VAL A CA 1
ATOM 811 C C . VAL A 1 99 ? -7.944 0.682 3.448 1.00 8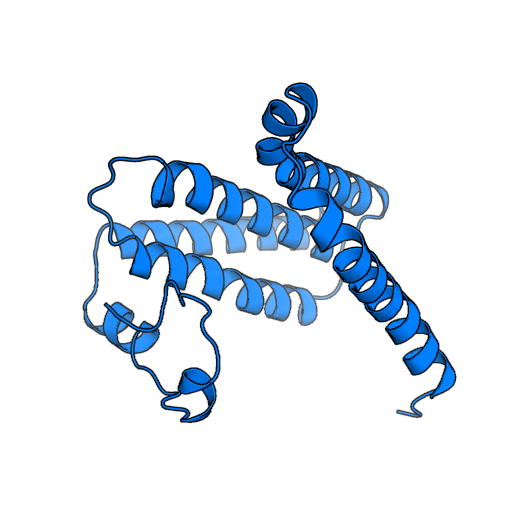5.75 99 VAL A C 1
ATOM 813 O O . VAL A 1 99 ? -7.817 0.630 2.226 1.00 85.75 99 VAL A O 1
ATOM 816 N N . ALA A 1 100 ? -8.718 1.598 4.039 1.00 85.50 100 ALA A N 1
ATOM 817 C CA . ALA A 1 100 ? -9.472 2.597 3.285 1.00 85.50 100 ALA A CA 1
ATOM 818 C C . ALA A 1 100 ? -8.570 3.577 2.505 1.00 85.50 100 ALA A C 1
ATOM 820 O O . ALA A 1 100 ? -8.981 4.053 1.443 1.00 85.50 100 ALA A O 1
ATOM 821 N N . LEU A 1 101 ? -7.325 3.837 2.941 1.00 87.50 101 LEU A N 1
ATOM 822 C CA . LEU A 1 101 ? -6.393 4.671 2.161 1.00 87.50 101 LEU A CA 1
ATOM 823 C C . LEU A 1 101 ? -6.030 4.044 0.814 1.00 87.50 101 LEU A C 1
ATOM 825 O O . LEU A 1 101 ? -5.742 4.792 -0.120 1.00 87.50 101 LEU A O 1
ATOM 829 N N . VAL A 1 102 ? -6.020 2.714 0.689 1.00 87.75 102 VAL A N 1
ATOM 830 C CA . VAL A 1 102 ? -5.602 2.025 -0.543 1.00 87.75 102 VAL A CA 1
ATOM 831 C C . VAL A 1 102 ? -6.486 2.401 -1.741 1.00 87.75 102 VAL A C 1
ATOM 833 O O . VAL A 1 102 ? -5.949 2.952 -2.708 1.00 87.75 102 VAL A O 1
ATOM 836 N N . PRO A 1 103 ? -7.820 2.186 -1.717 1.00 87.06 103 PRO A N 1
ATOM 837 C CA . PRO A 1 103 ? -8.684 2.564 -2.832 1.00 87.06 103 PRO A CA 1
ATOM 838 C C . PRO A 1 103 ? -8.722 4.081 -3.051 1.00 87.06 103 PRO A C 1
ATOM 840 O O . PRO A 1 103 ? -8.771 4.520 -4.199 1.00 87.06 103 PRO A O 1
ATOM 843 N N . ILE A 1 104 ? -8.632 4.892 -1.988 1.00 87.31 104 ILE A N 1
ATOM 844 C CA . ILE A 1 104 ? -8.601 6.359 -2.098 1.00 87.31 104 ILE A CA 1
ATOM 845 C C . ILE A 1 104 ? -7.356 6.811 -2.868 1.00 87.31 104 ILE A C 1
ATOM 847 O O . ILE A 1 104 ? -7.462 7.566 -3.834 1.00 87.31 104 ILE A O 1
ATOM 851 N N . ASN A 1 105 ? -6.173 6.326 -2.487 1.00 88.44 105 ASN A N 1
ATOM 852 C CA . ASN A 1 105 ? -4.929 6.659 -3.177 1.00 88.44 105 ASN A CA 1
ATOM 853 C C . ASN A 1 105 ? -4.907 6.110 -4.599 1.00 88.44 105 ASN A C 1
ATOM 855 O O . ASN A 1 105 ? -4.412 6.784 -5.500 1.00 88.44 105 ASN A O 1
ATOM 859 N N . TYR A 1 106 ? -5.462 4.922 -4.834 1.00 87.44 106 TYR A N 1
ATOM 860 C CA . TYR A 1 106 ? -5.588 4.385 -6.184 1.00 87.44 106 TYR A CA 1
ATOM 861 C C . TYR A 1 106 ? -6.446 5.293 -7.076 1.00 87.44 106 TYR A C 1
ATOM 863 O O . TYR A 1 106 ? -6.010 5.680 -8.162 1.00 87.44 106 TYR A O 1
ATOM 871 N N . LEU A 1 107 ? -7.621 5.704 -6.592 1.00 86.62 107 LEU A N 1
ATOM 872 C CA . LEU A 1 107 ? -8.551 6.567 -7.320 1.00 86.62 107 LEU A CA 1
ATOM 873 C C . LEU A 1 107 ? -7.961 7.962 -7.570 1.00 86.62 107 LEU A C 1
ATOM 875 O O . LEU A 1 107 ? -8.041 8.480 -8.683 1.00 86.62 107 LEU A O 1
ATOM 879 N N . LEU A 1 108 ? -7.286 8.543 -6.578 1.00 84.75 108 LEU A N 1
ATOM 880 C CA . LEU A 1 108 ? -6.581 9.816 -6.739 1.00 84.75 108 LEU A CA 1
ATOM 881 C C . LEU A 1 108 ? -5.462 9.716 -7.772 1.00 84.75 108 LEU A C 1
ATOM 883 O O . LEU A 1 108 ? -5.377 10.546 -8.677 1.00 84.75 108 LEU A O 1
ATOM 887 N N . ASN A 1 109 ? -4.626 8.680 -7.680 1.00 82.31 109 ASN A N 1
ATOM 888 C CA . ASN A 1 109 ? -3.560 8.457 -8.649 1.00 82.31 109 ASN A CA 1
ATOM 889 C C . ASN A 1 109 ? -4.116 8.181 -10.054 1.00 82.31 109 ASN A C 1
ATOM 891 O O . ASN A 1 109 ? -3.418 8.471 -11.018 1.00 82.31 109 ASN A O 1
ATOM 895 N N . LEU A 1 110 ? -5.331 7.637 -10.195 1.00 82.81 110 LEU A N 1
ATOM 896 C CA . LEU A 1 110 ? -6.002 7.436 -11.484 1.00 82.81 110 LEU A CA 1
ATOM 897 C C . LEU A 1 110 ? -6.503 8.743 -12.108 1.00 82.81 110 LEU A C 1
ATOM 899 O O . LEU A 1 110 ? -6.354 8.936 -13.311 1.00 82.81 110 LEU A O 1
ATOM 903 N N . LEU A 1 111 ? -7.069 9.642 -11.302 1.00 81.75 111 LEU A N 1
ATOM 904 C CA . LEU A 1 111 ? -7.580 10.933 -11.772 1.00 81.75 111 LEU A CA 1
ATOM 905 C C . LEU A 1 111 ? -6.458 11.932 -12.094 1.00 81.75 111 LEU A C 1
ATOM 907 O O . LEU A 1 111 ? -6.613 12.810 -12.944 1.00 81.75 111 LEU A O 1
ATOM 911 N N . LEU A 1 112 ? -5.321 11.822 -11.408 1.00 76.38 112 LEU A N 1
ATOM 912 C CA . LEU A 1 112 ? -4.205 12.750 -11.547 1.00 76.38 112 LEU A CA 1
ATOM 913 C C . LEU A 1 112 ? -3.300 12.368 -12.724 1.00 76.38 112 LEU A C 1
ATOM 915 O O . LEU A 1 112 ? -2.688 11.301 -12.749 1.00 76.38 112 LEU A O 1
ATOM 919 N N . ARG A 1 113 ? -3.120 13.308 -13.656 1.00 69.88 113 ARG A N 1
ATOM 920 C CA . ARG A 1 113 ? -2.253 13.146 -14.832 1.00 69.88 113 ARG A CA 1
ATOM 921 C C . ARG A 1 113 ? -0.821 12.769 -14.434 1.00 69.88 113 ARG A C 1
ATOM 923 O O . ARG A 1 113 ? -0.262 13.339 -13.493 1.00 69.88 113 ARG A O 1
ATOM 930 N N . GLU A 1 114 ? -0.237 11.820 -15.159 1.00 68.12 114 GLU A N 1
ATOM 931 C CA . GLU A 1 114 ? 1.134 11.355 -14.935 1.00 68.12 114 GLU A CA 1
ATOM 932 C C . GLU A 1 114 ? 2.134 12.475 -15.217 1.00 68.12 114 GLU A C 1
ATOM 934 O O . GLU A 1 114 ? 2.185 13.040 -16.310 1.00 68.12 114 GLU A O 1
ATOM 939 N N . ARG A 1 115 ? 2.899 12.836 -14.189 1.00 67.19 115 ARG A N 1
ATOM 940 C CA . ARG A 1 115 ? 4.051 13.736 -14.252 1.00 67.19 115 ARG A CA 1
ATOM 941 C C . ARG A 1 115 ? 5.114 13.144 -13.325 1.00 67.19 115 ARG A C 1
ATOM 943 O O . ARG A 1 115 ? 4.752 12.512 -12.336 1.00 67.19 115 ARG A O 1
ATOM 950 N N . GLY A 1 116 ? 6.392 13.311 -13.670 1.00 66.69 116 GLY A N 1
ATOM 951 C CA . GLY A 1 116 ? 7.507 12.642 -12.987 1.00 66.69 116 GLY A CA 1
ATOM 952 C C . GLY A 1 116 ? 7.532 12.825 -11.461 1.00 66.69 116 GLY A C 1
ATOM 953 O O . GLY A 1 116 ? 6.979 13.786 -10.924 1.00 66.69 116 GLY A O 1
ATOM 954 N N . ILE A 1 117 ? 8.214 11.901 -10.779 1.00 67.06 117 ILE A N 1
ATOM 955 C CA . ILE A 1 117 ? 8.186 11.719 -9.314 1.00 67.06 117 ILE A CA 1
ATOM 956 C C . ILE A 1 117 ? 8.639 12.968 -8.544 1.00 67.06 117 ILE A C 1
ATOM 958 O O . ILE A 1 117 ? 8.006 13.347 -7.563 1.00 67.06 117 ILE A O 1
ATOM 962 N N . LEU A 1 118 ? 9.697 13.638 -9.011 1.00 68.19 118 LEU A N 1
ATOM 963 C CA . LEU A 1 118 ? 10.268 14.835 -8.375 1.00 68.19 118 LEU A CA 1
ATOM 964 C C . LEU A 1 118 ? 9.664 16.158 -8.874 1.00 68.19 118 LEU A C 1
ATOM 966 O O . LEU A 1 118 ? 10.170 17.235 -8.573 1.00 68.19 118 LEU A O 1
ATOM 970 N N . ASN A 1 119 ? 8.582 16.109 -9.649 1.00 75.69 119 ASN A N 1
ATOM 971 C CA . ASN A 1 119 ? 7.892 17.321 -10.075 1.00 75.69 119 ASN A CA 1
ATOM 972 C C . ASN A 1 119 ? 7.040 17.889 -8.919 1.00 75.69 119 ASN A C 1
ATOM 974 O O . ASN A 1 119 ? 6.645 17.159 -8.010 1.00 75.69 119 ASN A O 1
ATOM 978 N N . GLN A 1 120 ? 6.662 19.170 -8.982 1.00 75.50 120 GLN A N 1
ATOM 979 C CA . GLN A 1 120 ? 5.773 19.825 -8.006 1.00 75.50 120 GLN A CA 1
ATOM 980 C C . GLN A 1 120 ? 4.483 19.023 -7.755 1.00 75.50 120 GLN A C 1
ATOM 982 O O . GLN A 1 120 ? 3.959 18.988 -6.645 1.00 75.50 120 GLN A O 1
ATOM 987 N N . TYR A 1 121 ? 3.985 18.338 -8.787 1.00 73.75 121 TYR A N 1
ATOM 988 C CA . TYR A 1 121 ? 2.819 17.459 -8.703 1.00 73.75 121 TYR A CA 1
ATOM 989 C C . TYR A 1 121 ? 3.097 16.158 -7.937 1.00 73.75 121 TYR A C 1
ATOM 991 O O . TYR A 1 121 ? 2.214 15.694 -7.224 1.00 73.75 121 TYR A O 1
ATOM 999 N N . GLY A 1 122 ? 4.301 15.591 -8.054 1.00 74.19 122 GLY A N 1
ATOM 1000 C CA . GLY A 1 122 ? 4.730 14.423 -7.283 1.00 74.19 122 GLY A CA 1
ATOM 1001 C C . GLY A 1 122 ? 4.914 14.762 -5.804 1.00 74.19 122 GLY A C 1
ATOM 1002 O O . GLY A 1 122 ? 4.355 14.083 -4.947 1.00 74.19 122 GLY A O 1
ATOM 1003 N N . ILE A 1 123 ? 5.554 15.898 -5.498 1.00 80.69 123 ILE A N 1
ATOM 1004 C CA . ILE A 1 123 ? 5.683 16.410 -4.120 1.00 80.69 123 ILE A CA 1
ATOM 1005 C C . ILE A 1 123 ? 4.310 16.624 -3.476 1.00 80.69 123 ILE A C 1
ATOM 1007 O O . ILE A 1 123 ? 4.087 16.192 -2.348 1.00 80.69 123 ILE A O 1
ATOM 1011 N N . ARG A 1 124 ? 3.351 17.217 -4.199 1.00 82.50 124 ARG A N 1
ATOM 1012 C CA . ARG A 1 124 ? 1.975 17.383 -3.697 1.00 82.50 124 ARG A CA 1
ATOM 1013 C C . ARG A 1 124 ? 1.312 16.053 -3.327 1.00 82.50 124 ARG A C 1
ATOM 1015 O O . ARG A 1 124 ? 0.555 16.026 -2.364 1.00 82.50 124 ARG A O 1
ATOM 1022 N N . ARG A 1 125 ? 1.600 14.958 -4.043 1.00 80.94 125 ARG A N 1
ATOM 1023 C CA . ARG A 1 125 ? 1.077 13.619 -3.708 1.00 80.94 125 ARG A CA 1
ATOM 1024 C C . ARG A 1 125 ? 1.682 13.086 -2.414 1.00 80.94 125 ARG A C 1
ATOM 1026 O O . ARG A 1 125 ? 0.937 12.566 -1.594 1.00 80.94 125 ARG A O 1
ATOM 1033 N N . PHE A 1 126 ? 2.984 13.276 -2.202 1.00 83.62 126 PHE A N 1
ATOM 1034 C CA . PHE A 1 126 ? 3.629 12.901 -0.940 1.00 83.62 126 PHE A CA 1
ATOM 1035 C C . PHE A 1 126 ? 3.082 13.701 0.240 1.00 83.62 126 PHE A C 1
ATOM 1037 O O . PHE A 1 126 ? 2.775 13.120 1.274 1.00 83.62 126 PHE A O 1
ATOM 1044 N N . VAL A 1 127 ? 2.894 15.014 0.071 1.00 86.88 127 VAL A N 1
ATOM 1045 C CA . VAL A 1 127 ? 2.267 15.862 1.097 1.00 86.88 127 VAL A CA 1
ATOM 1046 C C . VAL A 1 127 ? 0.844 15.393 1.384 1.00 86.88 127 VAL A C 1
ATOM 1048 O O . VAL A 1 127 ? 0.463 15.268 2.542 1.00 86.88 127 VAL A O 1
ATOM 1051 N N . PHE A 1 128 ? 0.064 15.083 0.349 1.00 88.12 128 PHE A N 1
ATOM 1052 C CA . PHE A 1 128 ? -1.299 14.597 0.525 1.00 88.12 128 PHE A CA 1
ATOM 1053 C C . PHE A 1 128 ? -1.346 13.250 1.257 1.00 88.12 128 PHE A C 1
ATOM 1055 O O . PHE A 1 128 ? -2.132 13.091 2.186 1.00 88.12 128 PHE A O 1
ATOM 1062 N N . LEU A 1 129 ? -0.466 12.312 0.903 1.00 88.31 129 LEU A N 1
ATOM 1063 C CA . LEU A 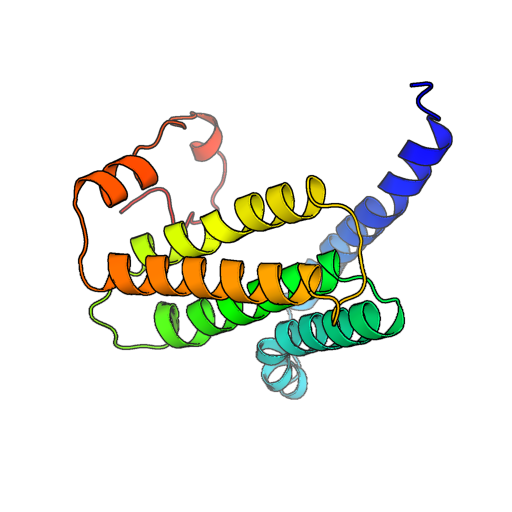1 129 ? -0.328 11.036 1.604 1.00 88.31 129 LEU A CA 1
ATOM 1064 C C . LEU A 1 129 ? 0.089 11.246 3.068 1.00 88.31 129 LEU A C 1
ATOM 1066 O O . LEU A 1 129 ? -0.486 10.628 3.959 1.00 88.31 129 LEU A O 1
ATOM 1070 N N . ALA A 1 130 ? 1.030 12.153 3.338 1.00 89.62 130 ALA A N 1
ATOM 1071 C CA . ALA A 1 130 ? 1.437 12.492 4.700 1.00 89.62 130 ALA A CA 1
ATOM 1072 C C . ALA A 1 130 ? 0.273 13.076 5.519 1.00 89.62 130 ALA A C 1
ATOM 1074 O O . ALA A 1 130 ? 0.081 12.682 6.667 1.00 89.62 130 ALA A O 1
ATOM 1075 N N . ILE A 1 131 ? -0.545 13.951 4.921 1.00 91.25 131 ILE A N 1
ATOM 1076 C CA . ILE A 1 131 ? -1.761 14.486 5.554 1.00 91.25 131 ILE A CA 1
ATOM 1077 C C . ILE A 1 131 ? -2.749 13.358 5.857 1.00 91.25 131 ILE A C 1
ATOM 1079 O O . ILE A 1 131 ? -3.281 13.306 6.960 1.00 91.25 131 ILE A O 1
ATOM 1083 N N . GLN A 1 132 ? -2.979 12.430 4.923 1.00 90.50 132 GLN A N 1
ATOM 1084 C CA . GLN A 1 132 ? -3.874 11.296 5.165 1.00 90.50 132 GLN A CA 1
ATOM 1085 C C . GLN A 1 132 ? -3.396 10.422 6.328 1.00 90.50 132 GLN A C 1
ATOM 1087 O O . GLN A 1 132 ? -4.194 10.076 7.194 1.00 90.50 132 GLN A O 1
ATOM 1092 N N . LEU A 1 133 ? -2.102 10.094 6.376 1.00 89.88 133 LEU A N 1
ATOM 1093 C CA . LEU A 1 133 ? -1.522 9.322 7.476 1.00 89.88 133 LEU A CA 1
ATOM 1094 C C . LEU A 1 133 ? -1.613 10.069 8.808 1.00 89.88 133 LEU A C 1
ATOM 1096 O O . LEU A 1 133 ? -1.922 9.460 9.829 1.00 89.88 133 LEU A O 1
ATOM 1100 N N . TYR A 1 134 ? -1.402 11.386 8.794 1.00 89.56 134 TYR A N 1
ATOM 1101 C CA . TYR A 1 134 ? -1.591 12.228 9.969 1.00 89.56 134 TYR A CA 1
ATOM 1102 C C . TYR A 1 134 ? -3.049 12.216 10.444 1.00 89.56 134 TYR A C 1
ATOM 1104 O O . TYR A 1 134 ? -3.297 12.024 11.630 1.00 89.56 134 TYR A O 1
ATOM 1112 N N . CYS A 1 135 ? -4.021 12.339 9.535 1.00 87.75 135 CYS A N 1
ATOM 1113 C CA . CYS A 1 135 ? -5.439 12.219 9.874 1.00 87.75 135 CYS A CA 1
ATOM 1114 C C . CYS A 1 135 ? -5.759 10.855 10.497 1.00 87.75 135 CYS A C 1
ATOM 1116 O O . CYS A 1 135 ? -6.495 10.802 11.477 1.00 87.75 135 CYS A O 1
ATOM 1118 N N . VAL A 1 136 ? -5.190 9.762 9.976 1.00 87.00 136 VAL A N 1
ATOM 1119 C CA . VAL A 1 136 ? -5.353 8.430 10.578 1.00 87.00 136 VAL A CA 1
ATOM 1120 C C . VAL A 1 136 ? -4.785 8.395 11.992 1.00 87.00 136 VAL A C 1
ATOM 1122 O O . VAL A 1 136 ? -5.488 7.976 12.906 1.00 87.00 136 VAL A O 1
ATOM 1125 N N . ALA A 1 137 ? -3.555 8.871 12.194 1.00 86.44 137 ALA A N 1
ATOM 1126 C CA . ALA A 1 137 ? -2.938 8.921 13.518 1.00 86.44 137 ALA A CA 1
ATOM 1127 C C . ALA A 1 137 ? -3.766 9.762 14.506 1.00 86.44 137 ALA A C 1
ATOM 1129 O O . ALA A 1 137 ? -3.995 9.340 15.636 1.00 86.44 137 ALA A O 1
ATOM 1130 N N . TRP A 1 138 ? -4.284 10.906 14.055 1.00 86.50 138 TRP A N 1
ATOM 1131 C CA . TRP A 1 138 ? -5.106 11.799 14.866 1.00 86.50 138 TRP A CA 1
ATOM 1132 C C . TRP A 1 138 ? -6.444 11.165 15.277 1.00 86.50 138 TRP A C 1
ATOM 1134 O O . TRP A 1 138 ? -6.827 11.249 16.443 1.00 86.50 138 TRP A O 1
ATOM 1144 N N . ILE A 1 139 ? -7.132 10.480 14.352 1.00 85.19 139 ILE A N 1
ATOM 1145 C CA . ILE A 1 139 ? -8.385 9.757 14.646 1.00 85.19 139 ILE A CA 1
ATOM 1146 C C . ILE A 1 139 ? -8.131 8.595 15.616 1.00 85.19 139 ILE A C 1
ATOM 1148 O O . ILE A 1 139 ? -8.980 8.299 16.455 1.00 85.19 139 ILE A O 1
ATOM 1152 N N . LEU A 1 140 ? -6.975 7.935 15.515 1.00 82.12 140 LEU A N 1
ATOM 1153 C CA . LEU A 1 140 ? -6.605 6.845 16.420 1.00 82.12 140 LEU A CA 1
ATOM 1154 C C . LEU A 1 140 ? -6.323 7.325 17.845 1.00 82.12 140 LEU A C 1
ATOM 1156 O O . LEU A 1 140 ? -6.619 6.602 18.794 1.00 82.12 140 LEU A O 1
ATOM 1160 N N . GLU A 1 141 ? -5.775 8.529 17.999 1.00 82.19 141 GLU A N 1
ATOM 1161 C CA . GLU A 1 141 ? -5.545 9.153 19.305 1.00 82.19 141 GLU A CA 1
ATOM 1162 C C . GLU A 1 141 ? -6.843 9.703 19.921 1.00 82.19 141 GLU A C 1
ATOM 1164 O O . GLU A 1 141 ? -7.048 9.607 21.130 1.00 82.19 141 GLU A O 1
ATOM 1169 N N . HIS A 1 142 ? -7.751 10.221 19.086 1.00 79.81 142 HIS A N 1
ATOM 1170 C CA . HIS A 1 142 ? -9.039 10.787 19.494 1.00 79.81 142 HIS A CA 1
ATOM 1171 C C . HIS A 1 142 ? -10.201 9.995 18.871 1.00 79.81 142 HIS A C 1
ATOM 1173 O O . HIS A 1 142 ? -10.829 10.472 17.918 1.00 79.81 142 HIS A O 1
ATOM 1179 N N . PRO A 1 143 ? -10.511 8.786 19.384 1.00 66.56 143 PRO A N 1
ATOM 1180 C CA . PRO A 1 143 ? -11.514 7.916 18.784 1.00 66.56 143 PRO A CA 1
ATOM 1181 C C . PRO A 1 143 ? -12.897 8.577 18.816 1.00 66.56 143 PRO A C 1
ATOM 1183 O O . PRO A 1 143 ? -13.555 8.674 19.851 1.00 66.56 143 PRO A O 1
ATOM 1186 N N . TYR A 1 144 ? -13.348 9.035 17.650 1.00 67.81 144 TYR A N 1
ATOM 1187 C CA . TYR A 1 144 ? -14.657 9.650 17.459 1.00 67.81 144 TYR A CA 1
ATOM 1188 C C . TYR A 1 144 ? -15.692 8.549 17.161 1.00 67.81 144 TYR A C 1
ATOM 1190 O O . TYR A 1 144 ? -15.626 7.907 16.108 1.00 67.81 144 TYR A O 1
ATOM 1198 N N . SER A 1 145 ? -16.662 8.337 18.064 1.00 62.34 145 SER A N 1
ATOM 1199 C CA . SER A 1 145 ? -17.704 7.285 17.947 1.00 62.34 145 SER A CA 1
ATOM 1200 C C . SER A 1 145 ? -18.394 7.217 16.569 1.00 62.34 145 SER A C 1
ATOM 1202 O O . SER A 1 145 ? -18.477 6.124 16.007 1.00 62.34 145 SER A O 1
ATOM 1204 N N . PRO A 1 146 ? -18.790 8.346 15.935 1.00 71.56 146 PRO A N 1
ATOM 1205 C CA . PRO A 1 146 ? -19.465 8.328 14.633 1.00 71.56 146 PRO A CA 1
ATOM 1206 C C . PRO A 1 146 ? -18.614 7.755 13.495 1.00 71.56 146 PRO A C 1
ATOM 1208 O O . PRO A 1 146 ? -19.141 7.128 12.579 1.00 71.56 146 PRO A O 1
ATOM 1211 N N . ILE A 1 147 ? -17.294 7.974 13.525 1.00 67.75 147 ILE A N 1
ATOM 1212 C CA . ILE A 1 147 ? -16.382 7.501 12.471 1.00 67.75 147 ILE A CA 1
ATOM 1213 C C . ILE A 1 147 ? -16.236 5.984 12.572 1.00 67.75 147 ILE A C 1
ATOM 1215 O O . ILE A 1 147 ? -16.285 5.284 11.559 1.00 67.75 147 ILE A O 1
ATOM 1219 N N . LYS A 1 148 ? -16.119 5.473 13.803 1.00 65.00 148 LYS A N 1
ATOM 1220 C CA . LYS A 1 148 ? -16.103 4.035 14.068 1.00 65.00 148 LYS A CA 1
ATOM 1221 C C . LYS A 1 148 ? -17.406 3.385 13.615 1.00 65.00 148 LYS A C 1
ATOM 1223 O O . LYS A 1 148 ? -17.362 2.362 12.939 1.00 65.00 148 LYS A O 1
ATOM 1228 N N . GLU A 1 149 ? -18.547 3.989 13.929 1.00 67.50 149 GLU A N 1
ATOM 1229 C CA . GLU A 1 149 ? -19.859 3.489 13.517 1.00 67.50 149 GLU A CA 1
ATOM 1230 C C . GLU A 1 149 ? -20.038 3.519 11.999 1.00 67.50 149 GLU A C 1
ATOM 1232 O O . GLU A 1 149 ? -20.482 2.526 11.442 1.00 67.50 149 GLU A O 1
ATOM 1237 N N . ALA A 1 150 ? -19.628 4.578 11.298 1.00 67.81 150 ALA A N 1
ATOM 1238 C CA . ALA A 1 150 ? -19.716 4.631 9.838 1.00 67.81 150 ALA A CA 1
ATOM 1239 C C . ALA A 1 150 ? -18.854 3.548 9.164 1.00 67.81 150 ALA A C 1
ATOM 1241 O O . ALA A 1 150 ? -19.326 2.875 8.247 1.00 67.81 150 ALA A O 1
ATOM 1242 N N . LEU A 1 151 ? -17.622 3.346 9.647 1.00 63.78 151 LEU A N 1
ATOM 1243 C CA . LEU A 1 151 ? -16.684 2.348 9.113 1.00 63.78 151 LEU A CA 1
ATOM 1244 C C . LEU A 1 151 ? -17.055 0.907 9.493 1.00 63.78 151 LEU A C 1
ATOM 1246 O O . LEU A 1 151 ? -16.782 -0.013 8.727 1.00 63.78 151 LEU A O 1
ATOM 1250 N N . THR A 1 152 ? -17.680 0.713 10.656 1.00 65.25 152 THR A N 1
ATOM 1251 C CA . THR A 1 152 ? -18.123 -0.605 11.148 1.00 65.25 152 THR A CA 1
ATOM 1252 C C . THR A 1 152 ? -19.553 -0.924 10.709 1.00 65.25 152 THR A C 1
ATOM 1254 O O . THR A 1 152 ? -19.954 -2.088 10.741 1.00 65.25 152 THR A O 1
ATOM 1257 N N . SER A 1 153 ? -20.342 0.074 10.281 1.00 55.25 153 SER A N 1
ATOM 1258 C CA . SER A 1 153 ? -21.722 -0.132 9.840 1.00 55.25 153 SER A CA 1
ATOM 12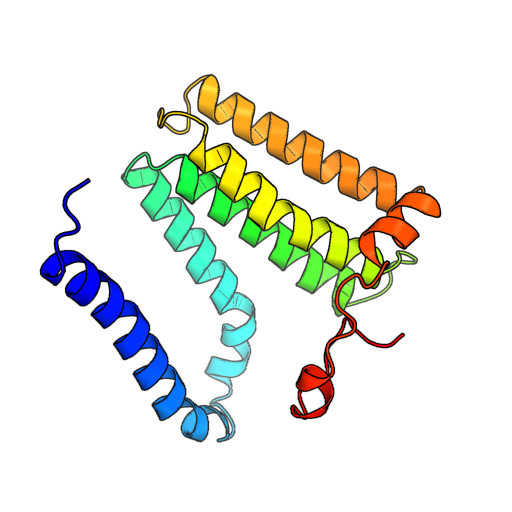59 C C . SER A 1 153 ? -21.721 -1.054 8.629 1.00 55.25 153 SER A C 1
ATOM 1261 O O . SER A 1 153 ? -21.341 -0.719 7.507 1.00 55.25 153 SER A O 1
ATOM 1263 N N . SER A 1 154 ? -22.090 -2.295 8.911 1.00 51.56 154 SER A N 1
ATOM 1264 C CA . SER A 1 154 ? -22.046 -3.390 7.969 1.00 51.56 154 SER A CA 1
ATOM 1265 C C . SER A 1 154 ? -23.215 -3.231 6.996 1.00 51.56 154 SER A C 1
ATOM 1267 O O . SER A 1 154 ? -24.278 -3.825 7.168 1.00 51.56 154 SER A O 1
ATOM 1269 N N . TYR A 1 155 ? -23.031 -2.414 5.954 1.00 51.78 155 TYR A N 1
ATOM 1270 C CA . TYR A 1 155 ? -23.957 -2.348 4.816 1.00 51.78 155 TYR A CA 1
ATOM 1271 C C . TYR A 1 155 ? -24.029 -3.688 4.051 1.00 51.78 155 TYR A C 1
ATOM 1273 O O . TYR A 1 155 ? -24.909 -3.881 3.216 1.00 51.78 155 TYR A O 1
ATOM 1281 N N . PHE A 1 156 ? -23.138 -4.642 4.355 1.00 49.56 156 PHE A N 1
ATOM 1282 C CA . PHE A 1 156 ? -23.045 -5.962 3.731 1.00 49.56 156 PHE A CA 1
ATOM 1283 C C . PHE A 1 156 ? -23.434 -7.103 4.694 1.00 49.56 156 PHE A C 1
ATOM 1285 O O . PHE A 1 156 ? -22.643 -7.997 4.985 1.00 49.56 156 PHE A O 1
ATOM 1292 N N . LYS A 1 157 ? -24.700 -7.154 5.132 1.00 51.03 157 LYS A N 1
ATOM 1293 C CA . LYS A 1 157 ? -25.299 -8.394 5.672 1.00 51.03 157 LYS A CA 1
ATOM 1294 C C . LYS A 1 157 ? -25.644 -9.354 4.525 1.00 51.03 157 LYS A C 1
ATOM 1296 O O . LYS A 1 157 ? -26.808 -9.495 4.164 1.00 51.03 157 LYS A O 1
ATOM 1301 N N . TYR A 1 158 ? -24.649 -10.017 3.934 1.00 56.19 158 TYR A N 1
ATOM 1302 C CA . TYR A 1 158 ? -24.898 -11.024 2.892 1.00 56.19 158 TYR A CA 1
ATOM 1303 C C . TYR A 1 158 ? -24.812 -12.455 3.428 1.00 56.19 158 TYR A C 1
ATOM 1305 O O . TYR A 1 158 ? -23.836 -12.861 4.053 1.00 56.19 158 TYR A O 1
ATOM 1313 N N . HIS A 1 159 ? -25.845 -13.242 3.122 1.00 53.03 159 HIS A N 1
ATOM 1314 C CA . HIS A 1 159 ? -26.007 -14.642 3.530 1.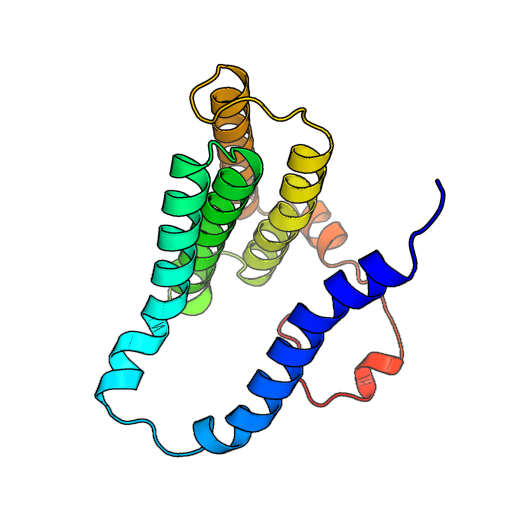00 53.03 159 HIS A CA 1
ATOM 1315 C C . HIS A 1 159 ? -24.870 -15.563 3.039 1.00 53.03 159 HIS A C 1
ATOM 1317 O O . HIS A 1 159 ? -24.555 -16.557 3.689 1.00 53.03 159 HIS A O 1
ATOM 1323 N N . TYR A 1 160 ? -24.214 -15.204 1.930 1.00 54.81 160 TYR A N 1
ATOM 1324 C CA . TYR A 1 160 ? -23.155 -15.999 1.302 1.00 54.81 160 TYR A CA 1
ATOM 1325 C C . TYR A 1 160 ? -21.874 -16.122 2.138 1.00 54.81 160 TYR A C 1
ATOM 1327 O O . TYR A 1 160 ? -21.126 -17.079 1.964 1.00 54.81 160 TYR A O 1
ATOM 1335 N N . PHE A 1 161 ? -21.633 -15.214 3.088 1.00 54.09 161 PHE A N 1
ATOM 1336 C CA . PHE A 1 161 ? -20.440 -15.265 3.941 1.00 54.09 161 PHE A CA 1
ATOM 1337 C C . PHE A 1 161 ? -20.480 -16.379 4.999 1.00 54.09 161 PHE A C 1
ATOM 1339 O O . PHE A 1 161 ? -19.449 -16.700 5.578 1.00 54.09 161 PHE A O 1
ATOM 1346 N N . LYS A 1 162 ? -21.634 -17.031 5.212 1.00 56.88 162 LYS A N 1
ATOM 1347 C CA . LYS A 1 162 ? -21.744 -18.224 6.073 1.00 56.88 162 LYS A CA 1
ATOM 1348 C C . LYS A 1 162 ? -21.177 -19.499 5.438 1.00 56.88 162 LYS A C 1
ATOM 1350 O O . LYS A 1 162 ? -21.025 -20.496 6.134 1.00 56.88 162 LYS A O 1
ATOM 1355 N N . LEU A 1 163 ? -20.899 -19.488 4.132 1.00 60.53 163 LEU A N 1
ATOM 1356 C CA . LEU A 1 163 ? -20.471 -20.673 3.380 1.00 60.53 163 LEU A CA 1
ATOM 1357 C C . LEU A 1 163 ? -18.954 -20.905 3.412 1.00 60.53 163 LEU A C 1
ATOM 1359 O O . LEU A 1 163 ? -18.494 -21.949 2.960 1.00 60.53 163 LEU A O 1
ATOM 1363 N N . THR A 1 164 ? -18.166 -19.961 3.933 1.00 56.06 164 THR A N 1
ATOM 1364 C CA . THR A 1 164 ? -16.702 -20.068 3.968 1.00 56.06 164 THR A CA 1
ATOM 1365 C C . THR A 1 164 ? -16.186 -20.142 5.398 1.00 56.06 164 THR A C 1
ATOM 1367 O O . THR A 1 164 ? -16.489 -19.272 6.206 1.00 56.06 164 THR A O 1
ATOM 1370 N N . SER A 1 165 ? -15.333 -21.126 5.687 1.00 48.88 165 SER A N 1
ATOM 1371 C CA . SER A 1 165 ? -14.652 -21.325 6.978 1.00 48.88 165 SER A CA 1
ATOM 1372 C C . SER A 1 165 ? -13.480 -20.364 7.228 1.00 48.88 165 SER A C 1
ATOM 1374 O O . SER A 1 165 ? -12.651 -20.607 8.101 1.00 48.88 165 SER A O 1
ATOM 1376 N N . ILE A 1 166 ? -13.355 -19.303 6.428 1.00 48.84 166 ILE A N 1
ATOM 1377 C CA . ILE A 1 166 ? -12.275 -18.327 6.557 1.00 48.84 166 ILE A CA 1
ATOM 1378 C C . ILE A 1 166 ? -12.617 -17.430 7.746 1.00 48.84 166 ILE A C 1
ATOM 1380 O O . ILE A 1 166 ? -13.604 -16.697 7.692 1.00 48.84 166 ILE A O 1
ATOM 1384 N N . SER A 1 167 ? -11.800 -17.475 8.804 1.00 43.41 167 SER A N 1
ATOM 1385 C CA . SER A 1 167 ? -11.849 -16.492 9.888 1.00 43.41 167 SER A CA 1
ATOM 1386 C C . SER A 1 167 ? -11.659 -15.108 9.288 1.00 43.41 167 SER A C 1
ATOM 1388 O O . SER A 1 167 ? -10.569 -14.750 8.849 1.00 43.41 167 SER A O 1
ATOM 1390 N N . GLN A 1 168 ? -12.742 -14.346 9.223 1.00 50.62 168 GLN A N 1
ATOM 1391 C CA . GLN A 1 168 ? -12.701 -12.955 8.817 1.00 50.62 168 GLN A CA 1
ATOM 1392 C C . GLN A 1 168 ? -12.197 -12.157 10.020 1.00 50.62 168 GLN A C 1
ATOM 1394 O O . GLN A 1 168 ? -12.928 -12.078 11.007 1.00 50.62 168 GLN A O 1
ATOM 1399 N N . PRO A 1 169 ? -11.019 -11.511 9.968 1.00 42.72 169 PRO A N 1
ATOM 1400 C CA . PRO A 1 169 ? -10.569 -10.631 11.049 1.00 42.72 169 PRO A CA 1
ATOM 1401 C C . PRO A 1 169 ? -11.394 -9.326 11.140 1.00 42.72 169 PRO A C 1
ATOM 1403 O O . PRO A 1 169 ? -10.904 -8.323 11.640 1.00 42.72 169 PRO A O 1
ATOM 1406 N N . LEU A 1 170 ? -12.626 -9.302 10.607 1.00 49.00 170 LEU A N 1
ATOM 1407 C CA . LEU A 1 170 ? -13.391 -8.074 10.395 1.00 49.00 170 LEU A CA 1
ATOM 1408 C C . LEU A 1 170 ? -14.921 -8.199 10.388 1.00 49.00 170 LEU A C 1
ATOM 1410 O O . LEU A 1 170 ? -15.582 -7.200 10.125 1.00 49.00 170 LEU A O 1
ATOM 1414 N N . ILE A 1 171 ? -15.520 -9.366 10.655 1.00 43.66 171 ILE A N 1
ATOM 1415 C CA . ILE A 1 171 ? -17.001 -9.463 10.666 1.00 43.66 171 ILE A CA 1
ATOM 1416 C C . ILE A 1 171 ? -17.591 -9.783 12.039 1.00 43.66 171 ILE A C 1
ATOM 1418 O O . ILE A 1 171 ? -18.773 -9.523 12.249 1.00 43.66 171 ILE A O 1
ATOM 1422 N N . ILE A 1 172 ? -16.817 -10.264 13.011 1.00 39.56 172 ILE A N 1
ATOM 1423 C CA . ILE A 1 172 ? -17.356 -10.479 14.357 1.00 39.56 172 ILE A CA 1
ATOM 1424 C C . ILE A 1 172 ? -16.284 -10.186 15.400 1.00 39.56 172 ILE A C 1
ATOM 1426 O O . ILE A 1 172 ? -15.510 -11.069 15.749 1.00 39.56 172 ILE A O 1
ATOM 1430 N N . THR A 1 173 ? -16.286 -8.953 15.887 1.00 39.50 173 THR A N 1
ATOM 1431 C CA . THR A 1 173 ? -16.276 -8.638 17.322 1.00 39.50 173 THR A CA 1
ATOM 1432 C C . THR A 1 173 ? -16.976 -7.306 17.505 1.00 39.50 173 THR A C 1
ATOM 1434 O O . THR A 1 173 ? -16.608 -6.363 16.768 1.00 39.50 173 THR A O 1
#

Secondary structure (DSSP, 8-state):
----HHHHHHHHHHHHHHHHHHHHHHHHHTSPPPHHHHHHGGGHHHHHHHHHHHHHHHTT-HHHHHHHHHHHHHHHIIIIIIISS---S-HHHHHHHHHHHHHHHHHHHHHSPP--TTSHHHHHHHHHHHHHHHHHHHHHHS--HHHHHHHH--S---GGGGG-----TTT--

Sequence (173 aa):
MNLDIRKLVSALILPTVLLSLSYFFLPQLSKPLPHALDLILPYLPFIIFITGMILSWIFHHSREFNLFLLLTIIYISLSKYIWDTGLKVDSQLAYLLLVALVPINYLLNLLLRERGILNQYGIRRFVFLAIQLYCVAWILEHPYSPIKEALTSSYFKYHYFKLTSISQPLIIT

pLDDT: mean 76.86, std 13.52, range [39.5, 92.75]

Mean predicted aligned error: 11.25 Å

Radius of gyration: 19.62 Å; Cα contacts (8 Å, |Δi|>4): 81; chains: 1; bounding box: 42×49×53 Å

Foldseek 3Di:
DDDPVVVVVVVVVVVVVVVVVVVVCVVVVPPPDDPVCVVCVLCVLVVVLVVQLVVCQVVLVLLSNLLSVLVVVLSCCCPPPLPPDDDPWDSLLLNLLSVVVNVVSNVVSVVDDRDGCPDPSNVVSVVVVVVSVVVSVVCRVVVDVVVCCVSLVCPDPDPCVVVDPDPDPRPDD